Protein AF-A0AAV8VYS4-F1 (afdb_monomer)

Foldseek 3Di:
DVVLVVLLVLLVVLVVQCVPDPDDQLPDDDDPDPSNVVSVCSLLVSLLVLLVVCLQPVVVSVVVCVVPVVSVVSSLVSLVSCVSNVVVDDPVSVVSSVLSCQSSVVDDHDPPDDSPNVVVVVVVVVVVVVVVVVVVVVVVVPDDDDDDDDDDD

Organism: NCBI:txid1586481

Sequence (153 aa):
MIMAEKVFTIIQESRAAIEASHYIPGVSEFPLDNETKDALSNILENTALFSEMILRFPDIAVAVLKTNNNWDVLLQWGIAFCNQVRYLLDKSTIKLLHLVSQELNHIERDPNYVNPYRKVMEENRLRENEAQLKMKKKKQVKRGPRLTDHFEL

Radius of gyration: 24.95 Å; Cα contacts (8 Å, |Δi|>4): 100; chains: 1; bounding box: 60×61×76 Å

Mean predicted aligned error: 8.75 Å

InterPro dom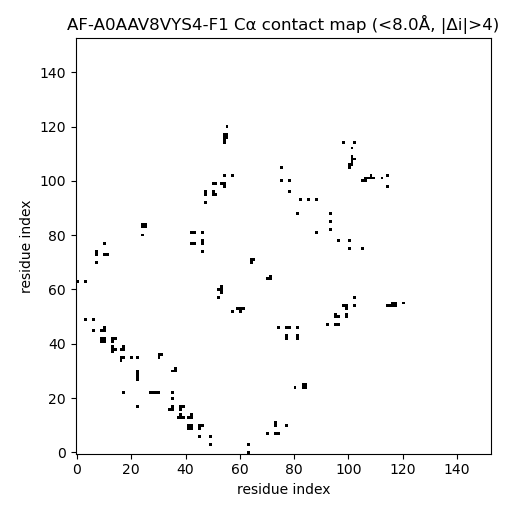ains:
  IPR026321 Coiled-coil domain-containing protein 134 [PF15002] (2-148)
  IPR026321 Coiled-coil domain-containing protein 134 [PTHR14735] (2-148)

Solvent-accessible surface area (backbone atoms only — not comparable to full-atom values): 8911 Å² total; per-residue (Å²): 110,74,66,64,54,52,46,52,50,47,35,53,55,22,47,52,51,40,73,74,45,92,64,42,80,71,73,50,74,84,72,85,54,65,67,56,44,51,24,47,49,44,36,51,51,46,44,50,52,52,38,50,46,32,53,67,38,46,74,61,42,53,54,55,33,70,73,38,68,65,52,46,55,51,47,54,50,41,52,52,51,46,60,48,42,43,90,81,50,54,75,64,57,55,51,46,54,52,53,34,32,38,76,72,58,79,43,90,58,61,93,83,70,66,70,72,43,54,57,56,51,51,56,48,52,52,52,50,52,52,52,52,51,53,52,52,52,61,61,67,72,71,69,75,91,77,87,75,87,79,83,79,134

pLDDT: mean 88.46, std 11.63, range [40.5, 98.19]

Structure (mmCIF, N/CA/C/O backbone):
data_AF-A0AAV8VYS4-F1
#
_entry.id   AF-A0AAV8VYS4-F1
#
loop_
_atom_site.group_PDB
_atom_site.id
_atom_site.type_symbol
_atom_site.label_atom_id
_atom_site.label_alt_id
_atom_site.label_comp_id
_atom_site.label_asym_id
_atom_site.label_entity_id
_atom_site.label_seq_id
_atom_site.pdbx_PDB_ins_code
_atom_site.Cartn_x
_atom_site.Cartn_y
_atom_site.Cartn_z
_atom_site.occupancy
_atom_site.B_iso_or_equiv
_atom_site.auth_seq_id
_atom_site.auth_comp_id
_atom_site.auth_asym_id
_atom_site.auth_atom_id
_atom_site.pdbx_PDB_model_num
ATOM 1 N N . MET A 1 1 ? -12.105 14.558 -2.259 1.00 62.72 1 MET A N 1
ATOM 2 C CA . MET A 1 1 ? -11.008 14.248 -1.314 1.00 62.72 1 MET A CA 1
ATOM 3 C C . MET A 1 1 ? -9.697 14.453 -2.050 1.00 62.72 1 MET A C 1
ATOM 5 O O . MET A 1 1 ? -9.224 13.530 -2.695 1.00 62.72 1 MET A O 1
ATOM 9 N N . ILE A 1 2 ? -9.148 15.670 -1.998 1.00 75.75 2 ILE A N 1
ATOM 10 C CA . ILE A 1 2 ? -7.986 16.072 -2.817 1.00 75.75 2 ILE A CA 1
ATOM 11 C C . ILE A 1 2 ? -6.780 15.142 -2.580 1.00 75.75 2 ILE A C 1
ATOM 13 O O . ILE A 1 2 ? -6.037 14.834 -3.503 1.00 75.75 2 ILE A O 1
ATOM 17 N N . MET A 1 3 ? -6.629 14.627 -1.354 1.00 84.81 3 MET A N 1
ATOM 18 C CA . MET A 1 3 ? -5.549 13.700 -1.001 1.00 84.81 3 MET A CA 1
ATOM 19 C C . MET A 1 3 ? -5.653 12.338 -1.697 1.00 84.81 3 MET A C 1
ATOM 21 O O . MET A 1 3 ? -4.666 11.886 -2.260 1.00 84.81 3 MET A O 1
ATOM 25 N N . ALA A 1 4 ? -6.823 11.687 -1.677 1.00 88.25 4 ALA A N 1
ATOM 26 C CA . ALA A 1 4 ? -6.989 10.365 -2.291 1.00 88.25 4 ALA A CA 1
ATOM 27 C C . ALA A 1 4 ? -6.806 10.430 -3.811 1.00 88.25 4 ALA A C 1
ATOM 29 O O . ALA A 1 4 ? -6.106 9.607 -4.388 1.00 88.25 4 ALA A O 1
ATOM 30 N N . GLU A 1 5 ? -7.372 11.459 -4.439 1.00 92.50 5 GLU A N 1
ATOM 31 C CA . GLU A 1 5 ? -7.202 11.712 -5.868 1.00 92.50 5 GLU A CA 1
ATOM 32 C C . GLU A 1 5 ? -5.723 11.857 -6.236 1.00 92.50 5 GLU A C 1
ATOM 34 O O . GLU A 1 5 ? -5.243 11.147 -7.112 1.00 92.50 5 GLU A O 1
ATOM 39 N N . LYS A 1 6 ? -4.971 12.679 -5.492 1.00 94.12 6 LYS A N 1
ATOM 40 C CA . LYS A 1 6 ? -3.533 12.854 -5.718 1.00 94.12 6 LYS A CA 1
ATOM 41 C C . LYS A 1 6 ? -2.743 11.551 -5.542 1.00 94.12 6 LYS A C 1
ATOM 43 O O . LYS A 1 6 ? -1.869 11.270 -6.353 1.00 94.12 6 LYS A O 1
ATOM 48 N N . VAL A 1 7 ? -3.056 10.760 -4.512 1.00 95.19 7 VAL A N 1
ATOM 49 C CA . VAL A 1 7 ? -2.429 9.449 -4.260 1.00 95.19 7 VAL A CA 1
ATOM 50 C C . VAL A 1 7 ? -2.614 8.520 -5.460 1.00 95.19 7 VAL A C 1
ATOM 52 O O . VAL A 1 7 ? -1.640 7.967 -5.966 1.00 95.19 7 VAL A O 1
ATOM 55 N N . PHE A 1 8 ? -3.844 8.383 -5.959 1.00 95.44 8 PHE A N 1
ATOM 56 C CA . PHE A 1 8 ? -4.120 7.501 -7.091 1.00 95.44 8 PHE A CA 1
ATOM 57 C C . PHE A 1 8 ? -3.545 8.021 -8.408 1.00 95.44 8 PHE A C 1
ATOM 59 O O . PHE A 1 8 ? -3.054 7.216 -9.196 1.00 95.44 8 PHE A O 1
ATOM 66 N N . THR A 1 9 ? -3.518 9.338 -8.626 1.00 96.25 9 THR A N 1
ATOM 67 C CA . THR A 1 9 ? -2.820 9.933 -9.774 1.00 96.25 9 THR A CA 1
ATOM 68 C C . THR A 1 9 ? -1.331 9.586 -9.756 1.00 96.25 9 THR A C 1
ATOM 70 O O . THR A 1 9 ? -0.816 9.093 -10.754 1.00 96.25 9 THR A O 1
ATOM 73 N N . ILE A 1 10 ? -0.655 9.740 -8.610 1.00 97.69 10 ILE A N 1
ATOM 74 C CA . ILE A 1 10 ? 0.776 9.419 -8.481 1.00 97.69 10 ILE A CA 1
ATOM 75 C C . ILE A 1 10 ? 1.037 7.929 -8.730 1.00 97.69 10 ILE A C 1
ATOM 77 O O . ILE A 1 10 ? 1.989 7.589 -9.433 1.00 97.69 10 ILE A O 1
ATOM 81 N N . ILE A 1 11 ? 0.198 7.034 -8.193 1.00 97.75 11 ILE A N 1
ATOM 82 C CA . ILE A 1 11 ? 0.326 5.589 -8.442 1.00 97.75 11 ILE A CA 1
ATOM 83 C C . ILE A 1 11 ? 0.161 5.289 -9.937 1.00 97.75 11 ILE A C 1
ATOM 85 O O . ILE A 1 11 ? 0.929 4.503 -10.487 1.00 97.75 11 ILE A O 1
ATOM 89 N N . GLN A 1 12 ? -0.810 5.915 -10.605 1.00 97.62 12 GLN A N 1
ATOM 90 C CA . GLN A 1 12 ? -1.071 5.696 -12.027 1.00 97.62 12 GLN A CA 1
ATOM 91 C C . GLN A 1 12 ? 0.081 6.191 -12.914 1.00 97.62 12 GLN A C 1
ATOM 93 O O . GLN A 1 12 ? 0.509 5.470 -13.814 1.00 97.62 12 GLN A O 1
ATOM 98 N N . GLU A 1 13 ? 0.600 7.392 -12.656 1.00 97.94 13 GLU A N 1
ATOM 99 C CA . GLU A 1 13 ? 1.739 7.960 -13.389 1.00 97.94 13 GLU A CA 1
ATOM 100 C C . GLU A 1 13 ? 3.009 7.131 -13.170 1.00 97.94 13 GLU A C 1
ATOM 102 O O . GLU A 1 13 ? 3.698 6.768 -14.122 1.00 97.94 13 GLU A O 1
ATOM 107 N N . SER A 1 14 ? 3.276 6.746 -11.920 1.00 98.00 14 SER A N 1
ATOM 108 C CA . SER A 1 14 ? 4.447 5.935 -11.571 1.00 98.00 14 SER A CA 1
ATOM 109 C C . SER A 1 14 ? 4.363 4.532 -12.167 1.00 98.00 14 SER A C 1
ATOM 111 O O . SER A 1 14 ? 5.363 3.993 -12.634 1.00 98.00 14 SER A O 1
ATOM 113 N N . ARG A 1 15 ? 3.162 3.945 -12.219 1.00 97.12 15 ARG A N 1
ATOM 114 C CA . ARG A 1 15 ? 2.926 2.682 -12.920 1.00 97.12 15 ARG A CA 1
ATOM 115 C C . ARG A 1 15 ? 3.300 2.790 -14.396 1.00 97.12 15 ARG A C 1
ATOM 117 O O . ARG A 1 15 ? 3.997 1.911 -14.891 1.00 97.12 15 ARG A O 1
ATOM 124 N N . ALA A 1 16 ? 2.862 3.847 -15.078 1.00 97.19 16 ALA A N 1
ATOM 125 C CA . ALA A 1 16 ? 3.187 4.050 -16.487 1.00 97.19 16 ALA A CA 1
ATOM 126 C C . ALA A 1 16 ? 4.705 4.194 -16.707 1.00 97.19 16 ALA A C 1
ATOM 128 O O . ALA A 1 16 ? 5.232 3.630 -17.662 1.00 97.19 16 ALA A O 1
ATOM 129 N N . ALA A 1 17 ? 5.413 4.877 -15.800 1.00 96.75 17 ALA A N 1
ATOM 130 C CA . ALA A 1 17 ? 6.873 4.985 -15.842 1.00 96.75 17 ALA A CA 1
ATOM 131 C C . ALA A 1 17 ? 7.566 3.618 -15.674 1.00 96.75 17 ALA A C 1
ATOM 133 O O . ALA A 1 17 ? 8.453 3.281 -16.456 1.00 96.75 17 ALA A O 1
ATOM 134 N N . ILE A 1 18 ? 7.120 2.788 -14.720 1.00 95.88 18 ILE A N 1
ATOM 135 C CA . ILE A 1 18 ? 7.637 1.418 -14.562 1.00 95.88 18 ILE A CA 1
ATOM 136 C C . ILE A 1 18 ? 7.350 0.567 -15.806 1.00 95.88 18 ILE A C 1
ATOM 138 O O . ILE A 1 18 ? 8.249 -0.121 -16.280 1.00 95.88 18 ILE A O 1
ATOM 142 N N . GLU A 1 19 ? 6.136 0.619 -16.359 1.00 94.81 19 GLU A N 1
ATOM 143 C CA . GLU A 1 19 ? 5.754 -0.155 -17.553 1.00 94.81 19 GLU A CA 1
ATOM 144 C C . GLU A 1 19 ? 6.516 0.283 -18.818 1.00 94.81 19 GLU A C 1
ATOM 146 O O . GLU A 1 19 ? 6.744 -0.534 -19.708 1.00 94.81 19 GLU A O 1
ATOM 151 N N . ALA A 1 20 ? 6.931 1.551 -18.895 1.00 94.56 20 ALA A N 1
ATOM 152 C CA . ALA A 1 20 ? 7.782 2.069 -19.966 1.00 94.56 20 ALA A CA 1
ATOM 153 C C . ALA A 1 20 ? 9.277 1.746 -19.769 1.00 94.56 20 ALA A C 1
ATOM 155 O O . ALA A 1 20 ? 10.064 1.875 -20.709 1.00 94.56 20 ALA A O 1
ATOM 156 N N . SER A 1 21 ? 9.676 1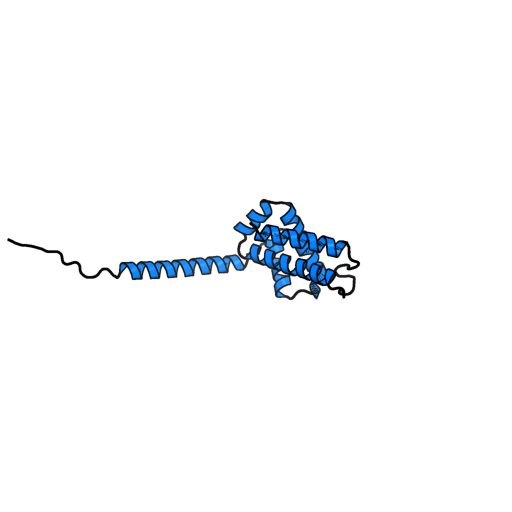.334 -18.563 1.00 93.25 21 SER A N 1
ATOM 157 C CA . SER A 1 21 ? 11.055 0.976 -18.227 1.00 93.25 21 SER A CA 1
ATOM 158 C C . SER A 1 21 ? 11.402 -0.472 -18.621 1.00 93.25 21 SER A C 1
ATOM 160 O O . SER A 1 21 ? 10.546 -1.279 -18.981 1.00 93.25 21 SER A O 1
ATOM 162 N N . HIS A 1 22 ? 12.682 -0.840 -18.502 1.00 90.81 22 HIS A N 1
ATOM 163 C CA . HIS A 1 22 ? 13.137 -2.235 -18.610 1.00 90.81 22 HIS A CA 1
ATOM 164 C C . HIS A 1 22 ? 13.062 -3.012 -17.283 1.00 90.81 22 HIS A C 1
ATOM 166 O O . HIS A 1 22 ? 13.508 -4.160 -17.218 1.00 90.81 22 HIS A O 1
ATOM 172 N N . TYR A 1 23 ? 12.540 -2.400 -16.216 1.00 93.88 23 TYR A N 1
ATOM 173 C CA . TYR A 1 23 ? 12.441 -3.034 -14.908 1.00 93.88 23 TYR A CA 1
ATOM 174 C C . TYR A 1 23 ? 11.270 -4.021 -14.865 1.00 93.88 23 TYR A C 1
ATOM 176 O O . TYR A 1 23 ? 10.120 -3.666 -15.118 1.00 93.88 23 TYR A O 1
ATOM 184 N N . ILE A 1 24 ? 11.565 -5.270 -14.504 1.00 91.75 24 ILE A N 1
ATOM 185 C CA . ILE A 1 24 ? 10.586 -6.344 -14.339 1.00 91.75 24 ILE A CA 1
ATOM 186 C C . ILE A 1 24 ? 10.527 -6.718 -12.850 1.00 91.75 24 ILE A C 1
ATOM 188 O O . ILE A 1 24 ? 11.450 -7.369 -12.344 1.00 91.75 24 ILE A O 1
ATOM 192 N N . PRO A 1 25 ? 9.441 -6.359 -12.142 1.00 90.25 25 PRO A N 1
ATOM 193 C CA . PRO A 1 25 ? 9.260 -6.656 -10.724 1.00 90.25 25 PRO A CA 1
ATOM 194 C C . PRO A 1 25 ? 9.518 -8.128 -10.379 1.00 90.25 25 PRO A C 1
ATOM 196 O O . PRO A 1 25 ? 8.903 -9.031 -10.944 1.00 90.25 25 PRO A O 1
ATOM 199 N N . GLY A 1 26 ? 10.431 -8.372 -9.436 1.00 85.94 26 GLY A N 1
ATOM 200 C CA . GLY A 1 26 ? 10.758 -9.718 -8.949 1.00 85.94 26 GLY A CA 1
ATOM 201 C C . GLY A 1 26 ? 11.631 -10.572 -9.879 1.00 85.94 26 GLY A C 1
ATOM 202 O O . GLY A 1 26 ? 11.959 -11.696 -9.505 1.00 85.94 26 GLY A O 1
ATOM 203 N N . VAL A 1 27 ? 12.022 -10.063 -11.054 1.00 89.19 27 VAL A N 1
ATOM 204 C CA . VAL A 1 27 ? 12.871 -10.786 -12.021 1.00 89.19 27 VAL A CA 1
ATOM 205 C C . VAL A 1 27 ? 14.154 -10.023 -12.329 1.00 89.19 27 VAL A C 1
ATOM 207 O O . VAL A 1 27 ? 15.233 -10.610 -12.282 1.00 89.19 27 VAL A O 1
ATOM 210 N N . SER A 1 28 ? 14.055 -8.735 -12.665 1.00 89.25 28 SER A N 1
ATOM 211 C CA . SER A 1 28 ? 15.229 -7.925 -12.990 1.00 89.25 28 SER A CA 1
ATOM 212 C C . SER A 1 28 ? 15.977 -7.489 -11.731 1.00 89.25 28 SER A C 1
ATOM 214 O O . SER A 1 28 ? 15.413 -7.427 -10.635 1.00 89.25 28 SER A O 1
ATOM 216 N N . GLU A 1 29 ? 17.241 -7.107 -11.902 1.00 91.19 29 GLU A N 1
ATOM 217 C CA . GLU A 1 29 ? 17.992 -6.427 -10.848 1.00 91.19 29 GLU A CA 1
ATOM 218 C C . GLU A 1 29 ? 17.327 -5.100 -10.449 1.00 91.19 29 GLU A C 1
ATOM 220 O O . GLU A 1 29 ? 16.495 -4.541 -11.173 1.00 91.19 29 GLU A O 1
ATOM 225 N N . PHE A 1 30 ? 17.676 -4.607 -9.260 1.00 92.50 30 PHE A N 1
ATOM 226 C CA . PHE A 1 30 ? 17.173 -3.329 -8.767 1.00 92.50 30 PHE A CA 1
ATOM 227 C C . PHE A 1 30 ? 17.623 -2.187 -9.699 1.00 92.50 30 PHE A C 1
ATOM 229 O O . PHE A 1 30 ? 18.802 -2.145 -10.062 1.00 92.50 30 PHE A O 1
ATOM 236 N N . PRO A 1 31 ? 16.723 -1.263 -10.087 1.00 93.50 31 PRO A N 1
ATOM 237 C CA . PRO A 1 31 ? 17.051 -0.211 -11.042 1.00 93.50 31 PRO A CA 1
ATOM 238 C C . PRO A 1 31 ? 18.144 0.705 -10.491 1.00 93.50 31 PRO A C 1
ATOM 240 O O . PRO A 1 31 ? 18.250 0.918 -9.281 1.00 93.50 31 PRO A O 1
ATOM 243 N N . LEU A 1 32 ? 18.965 1.265 -11.381 1.00 91.94 32 LEU A N 1
ATOM 244 C CA . LEU A 1 32 ? 20.041 2.194 -11.018 1.00 91.94 32 LEU A CA 1
ATOM 245 C C . LEU A 1 32 ? 19.706 3.645 -11.370 1.00 91.94 32 LEU A C 1
ATOM 247 O O . LEU A 1 32 ? 20.209 4.550 -10.699 1.00 91.94 32 LEU A O 1
ATOM 251 N N . ASP A 1 33 ? 18.841 3.860 -12.355 1.00 94.94 33 ASP A N 1
ATOM 252 C CA . ASP A 1 33 ? 18.340 5.168 -12.748 1.00 94.94 33 ASP A CA 1
ATOM 253 C C . ASP A 1 33 ? 17.358 5.725 -11.709 1.00 94.94 33 ASP A C 1
ATOM 255 O O . ASP A 1 33 ? 16.637 4.991 -11.032 1.00 94.94 33 ASP A O 1
ATOM 259 N N . ASN A 1 34 ? 17.364 7.048 -11.554 1.00 95.50 34 ASN A N 1
ATOM 260 C CA . ASN A 1 34 ? 16.545 7.707 -10.539 1.00 95.50 34 ASN A CA 1
ATOM 261 C C . ASN A 1 34 ? 15.061 7.695 -10.904 1.00 95.50 34 ASN A C 1
ATOM 263 O O . ASN A 1 34 ? 14.236 7.573 -10.014 1.00 95.50 34 ASN A O 1
ATOM 267 N N . GLU A 1 35 ? 14.719 7.754 -12.191 1.00 95.81 35 GLU A N 1
ATOM 268 C CA . GLU A 1 35 ? 13.325 7.792 -12.640 1.00 95.81 35 GLU A CA 1
ATOM 269 C C . GLU A 1 35 ? 12.567 6.519 -12.239 1.00 95.81 35 GLU A C 1
ATOM 271 O O . GLU A 1 35 ? 11.526 6.594 -11.585 1.00 95.81 35 GLU A O 1
ATOM 276 N N . THR A 1 36 ? 13.130 5.343 -12.531 1.00 95.88 36 THR A N 1
ATOM 277 C CA . THR A 1 36 ? 12.522 4.063 -12.146 1.00 95.88 36 THR A CA 1
ATOM 278 C C . THR A 1 36 ? 12.513 3.880 -10.626 1.00 95.88 36 THR A C 1
ATOM 280 O O . THR A 1 36 ? 11.540 3.364 -10.076 1.00 95.88 36 THR A O 1
ATOM 283 N N . LYS A 1 37 ? 13.559 4.328 -9.914 1.00 96.25 37 LYS A N 1
ATOM 284 C CA . LYS A 1 37 ? 13.590 4.295 -8.438 1.00 96.25 37 LYS A CA 1
ATOM 285 C C . LYS A 1 37 ? 12.509 5.176 -7.819 1.00 96.25 37 LYS A C 1
ATOM 287 O O . LYS A 1 37 ? 11.832 4.727 -6.899 1.00 96.25 37 LYS A O 1
ATOM 292 N N . ASP A 1 38 ? 12.335 6.393 -8.319 1.00 97.62 38 ASP A N 1
ATOM 293 C CA . ASP A 1 38 ? 11.338 7.338 -7.820 1.00 97.62 38 ASP A CA 1
ATOM 294 C C . ASP A 1 38 ? 9.926 6.816 -8.096 1.00 97.62 38 ASP A C 1
ATOM 296 O O . ASP A 1 38 ? 9.078 6.827 -7.204 1.00 97.62 38 ASP A O 1
ATOM 300 N N . ALA A 1 39 ? 9.685 6.269 -9.292 1.00 97.75 39 ALA A N 1
ATOM 301 C CA . ALA A 1 39 ? 8.427 5.609 -9.627 1.00 97.75 39 ALA A CA 1
ATOM 302 C C . ALA A 1 39 ? 8.148 4.407 -8.707 1.00 97.75 39 ALA A C 1
ATOM 304 O O . ALA A 1 39 ? 7.031 4.244 -8.209 1.00 97.75 39 ALA A O 1
ATOM 305 N N . LEU A 1 40 ? 9.167 3.592 -8.421 1.00 97.06 40 LEU A N 1
ATOM 306 C CA . LEU A 1 40 ? 9.053 2.463 -7.506 1.00 97.06 40 LEU A CA 1
ATOM 307 C C . LEU A 1 40 ? 8.694 2.932 -6.090 1.00 97.06 40 LEU A C 1
ATOM 309 O O . LEU A 1 40 ? 7.702 2.465 -5.532 1.00 97.06 40 LEU A O 1
ATOM 313 N N . SER A 1 41 ? 9.440 3.889 -5.534 1.00 97.12 41 SER A N 1
ATOM 314 C CA . SER A 1 41 ? 9.159 4.469 -4.214 1.00 97.12 41 SER A CA 1
ATOM 315 C C . SER A 1 41 ? 7.754 5.060 -4.151 1.00 97.12 41 SER A C 1
ATOM 317 O O . SER A 1 41 ? 7.007 4.766 -3.219 1.00 97.12 41 SER A O 1
ATOM 319 N N . ASN A 1 42 ? 7.341 5.802 -5.180 1.00 98.12 42 ASN A N 1
ATOM 320 C CA . ASN A 1 42 ? 5.999 6.362 -5.263 1.00 98.12 42 ASN A CA 1
ATOM 321 C C . ASN A 1 42 ? 4.919 5.278 -5.212 1.00 98.12 42 ASN A C 1
ATOM 323 O O . ASN A 1 42 ? 3.954 5.438 -4.469 1.00 98.12 42 ASN A O 1
ATOM 327 N N . ILE A 1 43 ? 5.062 4.170 -5.946 1.00 98.19 43 ILE A N 1
ATOM 328 C CA . ILE A 1 43 ? 4.085 3.071 -5.892 1.00 98.19 43 ILE A CA 1
ATOM 329 C C . ILE A 1 43 ? 4.053 2.454 -4.491 1.00 98.19 43 ILE A C 1
ATOM 331 O O . ILE A 1 43 ? 2.969 2.305 -3.921 1.00 98.19 43 ILE A O 1
ATOM 335 N N . LEU A 1 44 ? 5.215 2.107 -3.930 1.00 98.00 44 LEU A N 1
ATOM 336 C CA . LEU A 1 44 ? 5.304 1.396 -2.652 1.00 98.00 44 LEU A CA 1
ATOM 337 C C . LEU A 1 44 ? 4.770 2.244 -1.493 1.00 98.00 44 LEU A C 1
A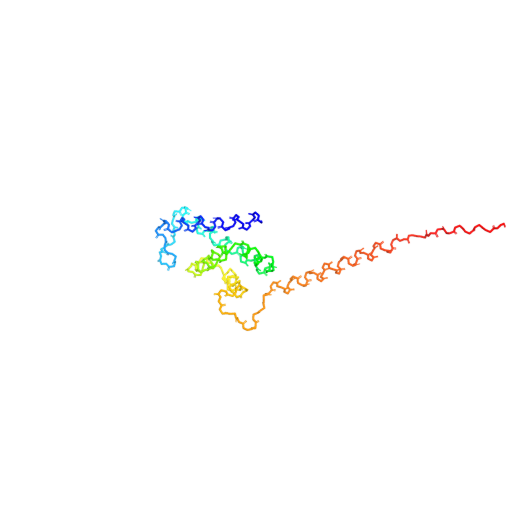TOM 339 O O . LEU A 1 44 ? 3.913 1.786 -0.735 1.00 98.00 44 LEU A O 1
ATOM 343 N N . GLU A 1 45 ? 5.222 3.492 -1.382 1.00 97.88 45 GLU A N 1
ATOM 344 C CA . GLU A 1 45 ? 4.852 4.386 -0.286 1.00 97.88 45 GLU A CA 1
ATOM 345 C C . GLU A 1 45 ? 3.384 4.807 -0.361 1.00 97.88 45 GLU A C 1
ATOM 347 O O . GLU A 1 45 ? 2.679 4.739 0.645 1.00 97.88 45 GLU A O 1
ATOM 352 N N . ASN A 1 46 ? 2.881 5.182 -1.544 1.00 98.06 46 ASN A N 1
ATOM 353 C CA . ASN A 1 46 ? 1.482 5.594 -1.683 1.00 98.06 46 ASN A CA 1
ATOM 354 C C . ASN A 1 46 ? 0.519 4.415 -1.479 1.00 98.06 46 ASN A C 1
ATOM 356 O O . ASN A 1 46 ? -0.526 4.585 -0.844 1.00 98.06 46 ASN A O 1
ATOM 360 N N . THR A 1 47 ? 0.880 3.212 -1.943 1.00 98.12 47 THR A N 1
ATOM 361 C CA . THR A 1 47 ? 0.089 1.997 -1.685 1.00 98.12 47 THR A CA 1
ATOM 362 C C . THR A 1 47 ? 0.066 1.674 -0.193 1.00 98.12 47 THR A C 1
ATOM 364 O O . THR A 1 47 ? -1.007 1.413 0.359 1.00 98.12 47 THR A O 1
ATOM 367 N N . ALA A 1 48 ? 1.215 1.724 0.489 1.00 97.88 48 ALA A N 1
ATOM 368 C CA . ALA A 1 48 ? 1.297 1.479 1.927 1.00 97.88 48 ALA A CA 1
ATOM 369 C C . ALA A 1 48 ? 0.506 2.527 2.729 1.00 97.88 48 ALA A C 1
ATOM 371 O O . ALA A 1 48 ? -0.318 2.163 3.569 1.00 97.88 48 ALA A O 1
ATOM 372 N N . LEU A 1 49 ? 0.674 3.814 2.415 1.00 96.12 49 LEU A N 1
ATOM 373 C CA . LEU A 1 49 ? -0.038 4.919 3.058 1.00 96.12 49 LEU A CA 1
ATOM 374 C C . LEU A 1 49 ? -1.556 4.751 2.946 1.00 96.12 49 LEU A C 1
ATOM 376 O O . LEU A 1 49 ? -2.271 4.823 3.948 1.00 96.12 49 LEU A O 1
ATOM 380 N N . PHE A 1 50 ? -2.064 4.506 1.736 1.00 96.06 50 PHE A N 1
ATOM 381 C CA . PHE A 1 50 ? -3.503 4.360 1.540 1.00 96.06 50 PHE A CA 1
ATOM 382 C C . PHE A 1 50 ? -4.038 3.078 2.193 1.00 96.06 50 PHE A C 1
ATOM 384 O O . PHE A 1 50 ? -5.127 3.081 2.768 1.00 96.06 50 PH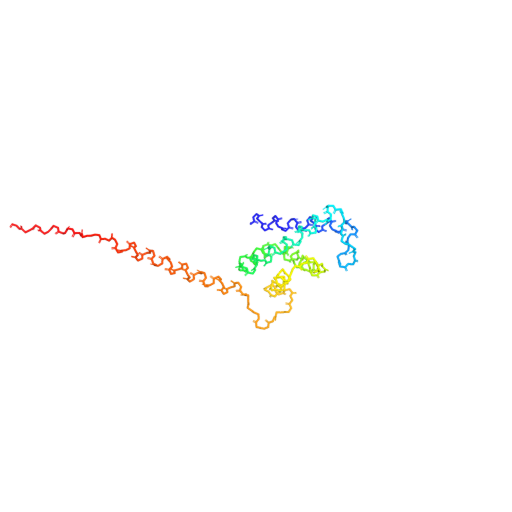E A O 1
ATOM 391 N N . SER A 1 51 ? -3.243 2.004 2.200 1.00 96.56 51 SER A N 1
ATOM 392 C CA . SER A 1 51 ? -3.571 0.767 2.918 1.00 96.56 51 SER A CA 1
ATOM 393 C C . SER A 1 51 ? -3.703 0.991 4.425 1.00 96.56 51 SER A C 1
ATOM 395 O O . SER A 1 51 ? -4.627 0.478 5.061 1.00 96.56 51 SER A O 1
ATOM 397 N N . GLU A 1 52 ? -2.822 1.804 5.006 1.00 95.50 52 GLU A N 1
ATOM 398 C CA . GLU A 1 52 ? -2.916 2.202 6.407 1.00 95.50 52 GLU A CA 1
ATOM 399 C C . GLU A 1 52 ? -4.171 3.043 6.678 1.00 95.50 52 GLU A C 1
ATOM 401 O O . GLU A 1 52 ? -4.870 2.810 7.670 1.00 95.50 52 GLU A O 1
ATOM 406 N N . MET A 1 53 ? -4.509 3.975 5.780 1.00 94.06 53 MET A N 1
ATOM 407 C CA . MET A 1 53 ? -5.745 4.756 5.877 1.00 94.06 53 MET A CA 1
ATOM 408 C C . MET A 1 53 ? -6.993 3.871 5.850 1.00 94.06 53 MET A C 1
ATOM 410 O O . MET A 1 53 ? -7.913 4.120 6.627 1.00 94.06 53 MET A O 1
ATOM 414 N N . ILE A 1 54 ? -7.022 2.830 5.013 1.00 94.94 54 ILE A N 1
ATOM 415 C CA . ILE A 1 54 ? -8.141 1.881 4.954 1.00 94.94 54 ILE A CA 1
ATOM 416 C C . ILE A 1 54 ? -8.309 1.150 6.277 1.00 94.94 54 ILE A C 1
ATOM 418 O O . ILE A 1 54 ? -9.417 1.075 6.800 1.00 94.94 54 ILE A O 1
ATOM 422 N N . LEU A 1 55 ? -7.225 0.639 6.861 1.00 94.94 55 LEU A N 1
ATOM 423 C CA . LEU A 1 55 ? -7.346 -0.077 8.125 1.00 94.94 55 LEU A CA 1
ATOM 424 C C . LEU A 1 55 ? -7.749 0.848 9.277 1.00 94.94 55 LEU A C 1
ATOM 426 O O . LEU A 1 55 ? -8.539 0.440 10.129 1.00 94.94 55 LEU A O 1
ATOM 430 N N . ARG A 1 56 ? -7.250 2.088 9.301 1.00 93.31 56 ARG A N 1
ATOM 431 C CA . ARG A 1 56 ? -7.583 3.065 10.349 1.00 93.31 56 ARG A CA 1
ATOM 432 C C . ARG A 1 56 ? -8.985 3.647 10.197 1.00 93.31 56 ARG A C 1
ATOM 434 O O . ARG A 1 56 ? -9.645 3.852 11.207 1.00 93.31 56 ARG A O 1
ATOM 441 N N . PHE A 1 57 ? -9.446 3.890 8.973 1.00 91.69 57 PHE A N 1
ATOM 442 C CA . PHE A 1 57 ? -10.720 4.552 8.680 1.00 91.69 57 PHE A CA 1
ATOM 443 C C . PHE A 1 57 ? -11.528 3.780 7.625 1.00 91.69 57 PHE A C 1
ATOM 445 O O . PHE A 1 57 ? -11.826 4.331 6.561 1.00 91.69 57 PHE A O 1
ATOM 452 N N . PRO A 1 58 ? -11.912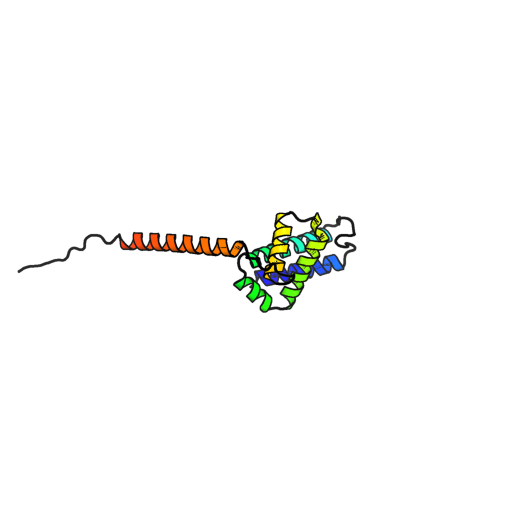 2.520 7.899 1.00 90.75 58 PRO A N 1
ATOM 453 C CA . PRO A 1 58 ? -12.466 1.624 6.885 1.00 90.75 58 PRO A CA 1
ATOM 454 C C . PRO A 1 58 ? -13.744 2.170 6.248 1.00 90.75 58 PRO A C 1
ATOM 456 O O . PRO A 1 58 ? -13.871 2.155 5.029 1.00 90.75 58 PRO A O 1
ATOM 459 N N . ASP A 1 59 ? -14.653 2.741 7.040 1.00 88.44 59 ASP A N 1
ATOM 460 C CA . ASP A 1 59 ? -15.932 3.246 6.527 1.00 88.44 59 ASP A CA 1
ATOM 461 C C . ASP A 1 59 ? -15.740 4.421 5.554 1.00 88.44 59 ASP A C 1
ATOM 463 O O . ASP A 1 59 ? -16.375 4.479 4.499 1.00 88.44 59 ASP A O 1
ATOM 467 N N . ILE A 1 60 ? -14.824 5.341 5.884 1.00 89.44 60 ILE A N 1
ATOM 468 C CA . ILE A 1 60 ? -14.513 6.503 5.044 1.00 89.44 60 ILE A CA 1
ATOM 469 C C . ILE A 1 60 ? -13.767 6.039 3.796 1.00 89.44 60 ILE A C 1
ATOM 471 O O . ILE A 1 60 ? -14.182 6.366 2.687 1.00 89.44 60 ILE A O 1
ATOM 475 N N . ALA A 1 61 ? -12.695 5.263 3.968 1.00 88.31 61 ALA A N 1
ATOM 476 C CA . ALA A 1 61 ? -11.830 4.816 2.882 1.00 88.31 61 ALA A CA 1
ATOM 477 C C . ALA A 1 61 ? -12.588 3.973 1.846 1.00 88.31 61 ALA A C 1
ATOM 479 O O . ALA A 1 61 ? -12.456 4.205 0.645 1.00 88.31 61 ALA A O 1
ATOM 480 N N . VAL A 1 62 ? -13.456 3.059 2.291 1.00 87.81 62 VAL A N 1
ATOM 481 C CA . VAL A 1 62 ? -14.300 2.256 1.394 1.00 87.81 62 VAL A CA 1
ATOM 482 C C . VAL A 1 62 ? -15.312 3.130 0.649 1.00 87.81 62 VAL A C 1
ATOM 484 O O . VAL A 1 62 ? -15.557 2.899 -0.534 1.00 87.81 62 VAL A O 1
ATOM 487 N N . ALA A 1 63 ? -15.883 4.158 1.286 1.00 90.25 63 ALA A N 1
ATOM 488 C CA . ALA A 1 63 ? -16.753 5.108 0.591 1.00 90.25 63 ALA A CA 1
ATOM 489 C C . ALA A 1 63 ? -15.996 5.895 -0.498 1.00 90.25 63 ALA A C 1
ATOM 491 O O . ALA A 1 63 ? -16.541 6.133 -1.578 1.00 90.25 63 ALA A O 1
ATOM 492 N N . VAL A 1 64 ? -14.724 6.240 -0.254 1.00 89.81 64 VAL A N 1
ATOM 493 C CA . VAL A 1 64 ? -13.849 6.877 -1.257 1.00 89.81 64 VAL A CA 1
ATOM 494 C C . VAL A 1 64 ? -13.636 5.970 -2.458 1.00 89.81 64 VAL A C 1
ATOM 496 O O . VAL A 1 64 ? -13.847 6.404 -3.587 1.00 89.81 64 VAL A O 1
ATOM 499 N N . LEU A 1 65 ? -13.259 4.712 -2.221 1.00 89.44 65 LEU A N 1
ATOM 500 C CA . LEU A 1 65 ? -13.018 3.738 -3.287 1.00 89.44 65 LEU A CA 1
ATOM 501 C C . LEU A 1 65 ? -14.274 3.517 -4.138 1.00 89.44 65 LEU A C 1
ATOM 503 O O . LEU A 1 65 ? -14.202 3.506 -5.360 1.00 89.44 65 LEU A O 1
ATOM 507 N N . LYS A 1 66 ? -15.453 3.464 -3.509 1.00 88.25 66 LYS A N 1
ATOM 508 C CA . LYS A 1 66 ? -16.741 3.348 -4.215 1.00 88.25 66 LYS A CA 1
ATOM 509 C C . LYS A 1 66 ? -17.117 4.572 -5.050 1.00 88.25 66 LYS A C 1
ATOM 511 O O . LYS A 1 66 ? -18.008 4.477 -5.887 1.00 88.25 66 LYS A O 1
ATOM 516 N N . THR A 1 67 ? -16.479 5.720 -4.821 1.00 86.75 67 THR A N 1
ATOM 517 C CA . THR A 1 67 ? -16.730 6.930 -5.619 1.00 86.75 67 THR A CA 1
ATOM 518 C C . THR A 1 67 ? -16.090 6.808 -7.004 1.00 86.75 67 THR A C 1
ATOM 520 O O . THR A 1 67 ? -16.590 7.391 -7.963 1.00 86.75 67 THR A O 1
ATOM 523 N N . ASN A 1 68 ? -15.009 6.031 -7.127 1.00 84.62 68 ASN A N 1
ATOM 524 C CA . ASN A 1 68 ? -14.331 5.777 -8.389 1.00 84.62 68 ASN A CA 1
ATOM 525 C C . ASN A 1 68 ? -13.827 4.329 -8.439 1.00 84.62 68 ASN A C 1
ATOM 527 O O . ASN A 1 68 ? -12.772 4.015 -7.893 1.00 84.62 68 ASN A O 1
ATOM 531 N N . ASN A 1 69 ? -14.548 3.465 -9.158 1.00 81.25 69 ASN A N 1
ATOM 532 C CA . ASN A 1 69 ? -14.198 2.046 -9.294 1.00 81.25 69 ASN A CA 1
ATOM 533 C C . ASN A 1 69 ? -12.770 1.819 -9.826 1.00 81.25 69 ASN A C 1
ATOM 535 O O . ASN A 1 69 ? -12.170 0.792 -9.524 1.00 81.25 69 ASN A O 1
ATOM 539 N N . ASN A 1 70 ? -12.195 2.768 -10.578 1.00 91.38 70 ASN A N 1
ATOM 540 C CA . ASN A 1 70 ? -10.817 2.654 -11.057 1.00 91.38 70 ASN A CA 1
ATOM 541 C C . ASN A 1 70 ? -9.792 2.691 -9.910 1.00 91.38 70 ASN A C 1
ATOM 543 O O . ASN A 1 70 ? -8.731 2.085 -10.013 1.00 91.38 70 ASN A O 1
ATOM 547 N N . TRP A 1 71 ? -10.094 3.381 -8.807 1.00 94.00 71 TRP A N 1
ATOM 548 C CA . TRP A 1 71 ? -9.189 3.467 -7.659 1.00 94.00 71 TRP A CA 1
ATOM 549 C C . TRP A 1 71 ? -9.069 2.143 -6.913 1.00 94.00 71 TRP A C 1
ATOM 551 O O . TRP A 1 71 ? -7.973 1.797 -6.485 1.00 94.00 71 TRP A O 1
ATOM 561 N N . ASP A 1 72 ? -10.154 1.373 -6.803 1.00 92.75 72 ASP A N 1
ATOM 562 C CA . ASP A 1 72 ? -10.094 0.036 -6.202 1.00 92.75 72 ASP A CA 1
ATOM 563 C C . ASP A 1 72 ? -9.241 -0.915 -7.054 1.00 92.75 72 ASP A C 1
ATOM 565 O O . ASP A 1 72 ? -8.344 -1.577 -6.537 1.00 92.75 72 ASP A O 1
ATOM 569 N N . VAL A 1 73 ? -9.422 -0.885 -8.379 1.00 94.44 73 VAL A N 1
ATOM 570 C CA . VAL A 1 73 ? -8.602 -1.666 -9.321 1.00 94.44 73 VAL A CA 1
ATOM 571 C C . VAL A 1 73 ? -7.127 -1.261 -9.244 1.00 94.44 73 VAL A C 1
ATOM 573 O O . VAL A 1 73 ? -6.245 -2.121 -9.208 1.00 94.44 73 VAL A O 1
ATOM 576 N N . LEU A 1 74 ? -6.841 0.042 -9.196 1.00 96.12 74 LEU A N 1
ATOM 577 C CA . LEU A 1 74 ? -5.473 0.546 -9.114 1.00 96.12 74 LEU A CA 1
ATOM 578 C C . LEU A 1 74 ? -4.817 0.204 -7.770 1.00 96.12 74 LEU A C 1
ATOM 580 O O . LEU A 1 74 ? -3.639 -0.149 -7.743 1.00 96.12 74 LEU A O 1
ATOM 584 N N . LEU A 1 75 ? -5.574 0.248 -6.671 1.00 96.25 75 LEU A N 1
ATOM 585 C CA . LEU A 1 75 ? -5.100 -0.185 -5.360 1.00 96.25 75 LEU A CA 1
ATOM 586 C C . LEU A 1 75 ? -4.807 -1.686 -5.341 1.00 96.25 75 LEU A C 1
ATOM 588 O O . LEU A 1 75 ? -3.745 -2.089 -4.874 1.00 96.25 75 LEU A O 1
ATOM 592 N N . GLN A 1 76 ? -5.719 -2.510 -5.864 1.00 95.88 76 GLN A N 1
ATOM 593 C CA . GLN A 1 76 ? -5.529 -3.956 -5.956 1.00 95.88 76 GLN A CA 1
ATOM 594 C C . GLN A 1 76 ? -4.273 -4.290 -6.771 1.00 95.88 76 GLN A C 1
ATOM 596 O O . GLN A 1 76 ? -3.463 -5.123 -6.358 1.00 95.88 76 GLN A O 1
ATOM 601 N N . TRP A 1 77 ? -4.071 -3.594 -7.896 1.00 97.00 77 TRP A N 1
ATOM 602 C CA . TRP A 1 77 ? -2.844 -3.697 -8.682 1.00 97.00 77 TRP A CA 1
ATOM 603 C C . TRP A 1 77 ? -1.611 -3.281 -7.869 1.00 97.00 77 TRP A C 1
ATOM 605 O O . TRP A 1 77 ? -0.634 -4.024 -7.839 1.00 97.00 77 TRP A O 1
ATOM 615 N N . GLY A 1 78 ? -1.664 -2.149 -7.159 1.00 97.75 78 GLY A N 1
ATOM 616 C CA . GLY A 1 78 ? -0.560 -1.660 -6.327 1.00 97.75 78 GLY A CA 1
ATOM 617 C C . GLY A 1 78 ? -0.177 -2.646 -5.222 1.00 97.75 78 GLY A C 1
ATOM 618 O O . GLY A 1 78 ? 1.004 -2.916 -5.012 1.00 97.75 78 GLY A O 1
ATOM 619 N N . ILE A 1 79 ? -1.162 -3.263 -4.564 1.00 97.88 79 ILE A N 1
ATOM 620 C CA . ILE A 1 79 ? -0.944 -4.313 -3.559 1.00 97.88 79 ILE A CA 1
ATOM 621 C C . ILE A 1 79 ? -0.274 -5.539 -4.196 1.00 97.88 79 ILE A C 1
ATOM 623 O O . ILE A 1 79 ? 0.681 -6.086 -3.637 1.00 97.88 79 ILE A O 1
ATOM 627 N N . ALA A 1 80 ? -0.746 -5.983 -5.363 1.00 96.38 80 ALA A N 1
ATOM 628 C CA . ALA A 1 80 ? -0.150 -7.108 -6.081 1.00 96.38 80 ALA A CA 1
ATOM 629 C C . ALA A 1 80 ? 1.298 -6.811 -6.504 1.00 96.38 80 ALA A C 1
ATOM 631 O O . ALA A 1 80 ? 2.182 -7.641 -6.294 1.00 96.38 80 ALA A O 1
ATOM 632 N N . PHE A 1 81 ? 1.555 -5.606 -7.012 1.00 97.19 81 PHE A N 1
ATOM 633 C CA . PHE A 1 81 ? 2.887 -5.128 -7.363 1.00 97.19 81 PHE A CA 1
ATOM 634 C C . PHE A 1 81 ? 3.822 -5.116 -6.144 1.00 97.19 81 PHE A C 1
ATOM 636 O O . PHE A 1 81 ? 4.908 -5.691 -6.186 1.00 97.19 81 PHE A O 1
ATOM 643 N N . CYS A 1 82 ? 3.372 -4.562 -5.013 1.00 97.50 82 CYS A N 1
ATOM 644 C CA . CYS A 1 82 ? 4.119 -4.585 -3.752 1.00 97.50 82 CYS A CA 1
ATOM 645 C C . CYS A 1 82 ? 4.490 -6.017 -3.323 1.00 97.50 82 CYS A C 1
ATOM 647 O O . CYS A 1 82 ? 5.580 -6.253 -2.803 1.00 97.50 82 CYS A O 1
ATOM 649 N N . ASN A 1 83 ? 3.606 -6.994 -3.562 1.00 95.19 83 ASN A N 1
ATOM 650 C CA . ASN A 1 83 ? 3.884 -8.402 -3.277 1.00 95.19 83 ASN A CA 1
ATOM 651 C C . ASN A 1 83 ? 4.935 -9.018 -4.219 1.00 95.19 83 ASN A C 1
ATOM 653 O O . ASN A 1 83 ? 5.668 -9.906 -3.784 1.00 95.19 83 ASN A O 1
ATOM 657 N N . GLN A 1 84 ? 5.050 -8.558 -5.469 1.00 95.19 84 GLN A N 1
ATOM 658 C CA . GLN A 1 84 ? 6.105 -9.000 -6.396 1.00 95.19 84 GLN A CA 1
ATOM 659 C C . GLN A 1 84 ? 7.487 -8.496 -5.964 1.00 95.19 84 GLN A C 1
ATOM 661 O O . GLN A 1 84 ? 8.472 -9.224 -6.059 1.00 95.19 84 GLN A O 1
ATOM 666 N N . VAL A 1 85 ? 7.557 -7.281 -5.414 1.00 95.62 85 VAL A N 1
ATOM 667 C CA . VAL A 1 85 ? 8.799 -6.683 -4.890 1.00 95.62 85 VAL A CA 1
ATOM 668 C C . VAL A 1 85 ? 8.911 -6.770 -3.370 1.00 95.62 85 VAL A C 1
ATOM 670 O O . VAL A 1 85 ? 9.551 -5.945 -2.722 1.00 95.62 85 VAL A O 1
ATOM 673 N N . ARG A 1 86 ? 8.320 -7.808 -2.773 1.00 95.31 86 ARG A N 1
ATOM 674 C CA . ARG A 1 86 ? 8.253 -8.002 -1.316 1.00 95.31 86 ARG A CA 1
ATOM 675 C C . ARG A 1 86 ? 9.613 -7.956 -0.610 1.00 95.31 86 ARG A C 1
ATOM 677 O O . ARG A 1 86 ? 9.662 -7.636 0.571 1.00 95.31 86 ARG A O 1
ATOM 684 N N . TYR A 1 87 ? 10.703 -8.259 -1.314 1.00 94.06 87 TYR A N 1
ATOM 685 C CA . TYR A 1 87 ? 12.074 -8.180 -0.799 1.00 94.06 87 TYR A CA 1
ATOM 686 C C . TYR A 1 87 ? 12.537 -6.746 -0.478 1.00 94.06 87 TYR A C 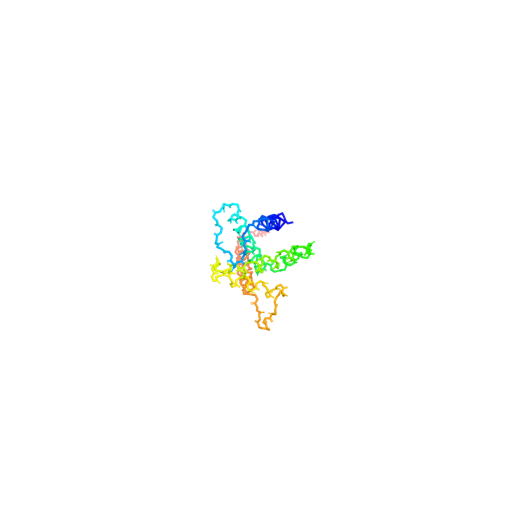1
ATOM 688 O O . TYR A 1 87 ? 13.506 -6.580 0.256 1.00 94.06 87 TYR A O 1
ATOM 696 N N . LEU A 1 88 ? 11.844 -5.726 -0.996 1.00 94.75 88 LEU A N 1
ATOM 697 C CA . LEU A 1 88 ? 12.074 -4.310 -0.694 1.00 94.75 88 LEU A CA 1
ATOM 698 C C . LEU A 1 88 ? 11.250 -3.806 0.497 1.00 94.75 88 LEU A C 1
ATOM 700 O O . LEU A 1 88 ? 11.436 -2.675 0.936 1.00 94.75 88 LEU A O 1
ATOM 704 N N . LEU A 1 89 ? 10.325 -4.621 1.007 1.00 96.75 89 LEU A N 1
ATOM 705 C CA . LEU A 1 89 ? 9.382 -4.226 2.044 1.00 96.75 89 LEU A CA 1
ATOM 706 C C . LEU A 1 89 ? 9.770 -4.812 3.395 1.00 96.75 89 LEU A C 1
ATOM 708 O O . LEU A 1 89 ? 10.204 -5.960 3.519 1.00 96.75 89 LEU A O 1
ATOM 712 N N . ASP A 1 90 ? 9.550 -4.030 4.443 1.00 97.12 90 ASP A N 1
ATOM 713 C CA . ASP A 1 90 ? 9.731 -4.501 5.801 1.00 97.12 90 ASP A CA 1
ATOM 714 C C . ASP A 1 90 ? 8.555 -5.398 6.241 1.00 97.12 90 ASP A C 1
ATOM 716 O O . ASP A 1 90 ? 7.467 -5.428 5.653 1.00 97.12 90 ASP A O 1
ATOM 720 N N . LYS A 1 91 ? 8.756 -6.151 7.328 1.00 97.44 91 LYS A N 1
ATOM 721 C CA . LYS A 1 91 ? 7.742 -7.092 7.832 1.00 97.44 91 LYS A CA 1
ATOM 722 C C . LYS A 1 91 ? 6.432 -6.395 8.210 1.00 97.44 91 LYS A C 1
ATOM 724 O O . LYS A 1 91 ? 5.375 -7.024 8.118 1.00 97.44 91 LYS A O 1
ATOM 729 N N . SER A 1 92 ? 6.488 -5.137 8.657 1.00 96.81 92 SER A N 1
ATOM 730 C CA . SER A 1 92 ? 5.290 -4.405 9.063 1.00 96.81 92 SER A CA 1
ATOM 731 C C . SER A 1 92 ? 4.441 -4.003 7.857 1.00 96.81 92 SER A C 1
ATOM 733 O O . SER A 1 92 ? 3.239 -4.276 7.871 1.00 96.81 92 SER A O 1
ATOM 735 N N . THR A 1 93 ? 5.053 -3.502 6.779 1.00 97.62 93 THR A N 1
ATOM 736 C CA . THR A 1 93 ? 4.347 -3.168 5.531 1.00 97.62 93 THR A CA 1
ATOM 737 C C . THR A 1 93 ? 3.750 -4.411 4.882 1.00 97.62 93 THR A C 1
ATOM 739 O O . THR A 1 93 ? 2.592 -4.416 4.478 1.00 97.62 93 THR A O 1
ATOM 742 N N . ILE A 1 94 ? 4.478 -5.527 4.866 1.00 97.81 94 ILE A N 1
ATOM 743 C CA . ILE A 1 94 ? 3.955 -6.801 4.353 1.00 97.81 94 ILE A CA 1
ATOM 744 C C . ILE A 1 94 ? 2.696 -7.237 5.117 1.00 97.81 94 ILE A C 1
ATOM 746 O O . ILE A 1 94 ? 1.702 -7.658 4.521 1.00 97.81 94 ILE A O 1
ATOM 750 N N . LYS A 1 95 ? 2.726 -7.135 6.451 1.00 96.88 95 LYS A N 1
ATOM 751 C CA . LYS A 1 95 ? 1.565 -7.443 7.291 1.00 96.88 95 LYS A CA 1
ATOM 752 C C . LYS A 1 95 ? 0.414 -6.477 7.011 1.00 96.88 95 LYS A C 1
ATOM 754 O O . LYS A 1 95 ? -0.725 -6.924 6.923 1.00 96.88 95 LYS A O 1
ATOM 759 N N . LEU A 1 96 ? 0.702 -5.187 6.851 1.00 97.56 96 LEU A N 1
ATOM 760 C CA . LEU A 1 96 ? -0.283 -4.164 6.505 1.00 97.56 96 LEU A CA 1
ATOM 761 C C . LEU A 1 96 ? -1.014 -4.508 5.199 1.00 97.56 96 LEU A C 1
ATOM 763 O O . LEU A 1 96 ? -2.243 -4.561 5.187 1.00 97.56 96 LEU A O 1
ATOM 767 N N . LEU A 1 97 ? -0.265 -4.815 4.135 1.00 97.75 97 LEU A N 1
ATOM 768 C CA . LEU A 1 97 ? -0.812 -5.179 2.824 1.00 97.75 97 LEU A CA 1
ATOM 769 C C . LEU A 1 97 ? -1.653 -6.463 2.879 1.00 97.75 97 LEU A C 1
ATOM 771 O O . LEU A 1 97 ? -2.687 -6.576 2.222 1.00 97.75 97 LEU A O 1
ATOM 775 N N . HIS A 1 98 ? -1.259 -7.429 3.708 1.00 96.50 98 HIS A N 1
ATOM 776 C CA . HIS A 1 98 ? -2.067 -8.624 3.927 1.00 96.50 98 HIS A CA 1
ATOM 777 C C . HIS A 1 98 ? -3.392 -8.305 4.641 1.00 96.50 98 HIS A C 1
ATOM 779 O O . HIS A 1 98 ? -4.449 -8.776 4.225 1.00 96.50 98 HIS A O 1
ATOM 785 N N . LEU A 1 99 ? -3.359 -7.478 5.692 1.00 96.38 99 LEU A N 1
ATOM 786 C CA . LEU A 1 99 ? -4.557 -7.098 6.444 1.00 96.38 99 LEU A CA 1
ATOM 787 C C . LEU A 1 99 ? -5.534 -6.274 5.601 1.00 96.38 99 LEU A C 1
ATOM 789 O O . LEU A 1 99 ? -6.740 -6.494 5.708 1.00 96.38 99 LEU A O 1
ATOM 793 N N . VAL A 1 100 ? -5.041 -5.336 4.784 1.00 96.50 100 VAL A N 1
ATOM 794 C CA . VAL A 1 100 ? -5.907 -4.518 3.920 1.00 96.50 100 VAL A CA 1
ATOM 795 C C . VAL A 1 100 ? -6.551 -5.360 2.820 1.00 96.50 100 VAL A C 1
ATOM 797 O O . VAL A 1 100 ? -7.734 -5.187 2.541 1.00 96.50 100 VAL A O 1
ATOM 800 N N . SER A 1 101 ? -5.820 -6.336 2.269 1.00 96.19 101 SER A N 1
ATOM 801 C CA . SER A 1 101 ? -6.358 -7.263 1.266 1.00 96.19 101 SER A CA 1
ATOM 802 C C . SER A 1 101 ? -7.543 -8.062 1.817 1.00 96.19 101 SER A C 1
ATOM 804 O O . SER A 1 101 ? -8.503 -8.316 1.094 1.00 96.19 101 SER A O 1
ATOM 806 N N . GLN A 1 102 ? -7.501 -8.429 3.105 1.00 95.31 102 GLN A N 1
ATOM 807 C CA . GLN A 1 102 ? -8.629 -9.068 3.789 1.00 95.31 102 GLN A CA 1
ATOM 808 C C . GLN A 1 102 ? -9.779 -8.089 4.080 1.00 95.31 102 GLN A C 1
ATOM 810 O O . GLN A 1 102 ? -10.935 -8.455 3.891 1.00 95.31 102 GLN A O 1
ATOM 815 N N . GLU A 1 103 ? -9.493 -6.852 4.513 1.00 94.25 103 GLU A N 1
ATOM 816 C CA . GLU A 1 103 ? -10.531 -5.835 4.787 1.00 94.25 103 GLU A CA 1
ATOM 817 C C . GLU A 1 103 ? -11.327 -5.486 3.517 1.00 94.25 103 GLU A C 1
ATOM 819 O O . GLU A 1 103 ? -12.545 -5.314 3.583 1.00 94.25 103 GLU A O 1
ATOM 824 N N . LEU A 1 104 ? -10.654 -5.427 2.361 1.00 93.50 104 LEU A N 1
ATOM 825 C CA . LEU A 1 104 ? -11.261 -5.138 1.057 1.00 93.50 104 LEU A CA 1
ATOM 826 C C . LEU A 1 104 ? -11.809 -6.377 0.330 1.00 93.50 104 LEU A C 1
ATOM 828 O O . LEU A 1 104 ? -12.494 -6.231 -0.678 1.00 93.50 104 LEU A O 1
ATOM 832 N N . ASN A 1 105 ? -11.570 -7.587 0.846 1.00 92.38 105 ASN A N 1
ATOM 833 C CA . ASN A 1 105 ? -11.911 -8.865 0.202 1.00 92.38 105 ASN A CA 1
ATOM 834 C C . ASN A 1 105 ? -11.234 -9.073 -1.170 1.00 92.38 105 ASN A C 1
ATOM 836 O O . ASN A 1 105 ? -11.802 -9.697 -2.064 1.00 92.38 105 ASN A O 1
ATOM 840 N N . HIS A 1 106 ? -10.010 -8.568 -1.344 1.00 90.94 106 HIS A N 1
ATOM 841 C CA . HIS A 1 106 ? -9.174 -8.875 -2.515 1.00 90.94 106 HIS A CA 1
ATOM 842 C C . HIS A 1 106 ? -8.596 -10.297 -2.457 1.00 90.94 106 HIS A C 1
ATOM 844 O O . HIS A 1 106 ? -8.200 -10.847 -3.483 1.00 90.94 106 HIS A O 1
ATOM 850 N N . ILE A 1 107 ? -8.544 -10.885 -1.260 1.00 91.44 107 ILE A N 1
ATOM 851 C CA . ILE A 1 107 ? -8.165 -12.279 -1.005 1.00 91.44 107 ILE A CA 1
ATOM 852 C C . ILE A 1 107 ? -9.227 -12.961 -0.140 1.00 91.44 107 ILE A C 1
ATOM 854 O O . ILE A 1 107 ? -10.077 -12.292 0.451 1.00 91.44 107 ILE A O 1
ATOM 858 N N . GLU A 1 108 ? -9.148 -14.289 -0.028 1.00 91.50 108 GLU A N 1
ATOM 859 C CA . GLU A 1 108 ? -9.967 -15.036 0.925 1.00 91.50 108 GLU A CA 1
ATOM 860 C C . GLU A 1 108 ? -9.727 -14.514 2.347 1.00 91.50 108 GLU A C 1
ATOM 862 O O . GLU A 1 108 ? -8.595 -14.427 2.832 1.00 91.50 108 GLU A O 1
ATOM 867 N N . ARG A 1 109 ? -10.819 -14.110 2.992 1.00 92.06 109 ARG A N 1
ATOM 868 C CA . ARG A 1 109 ? -10.800 -13.533 4.329 1.00 92.06 109 ARG A CA 1
ATOM 869 C C . ARG A 1 109 ? -10.809 -14.651 5.363 1.00 92.06 109 ARG A C 1
ATOM 871 O O . ARG A 1 109 ? -11.678 -15.518 5.317 1.00 92.06 109 ARG A O 1
ATOM 878 N N . ASP A 1 110 ? -9.892 -14.593 6.329 1.00 92.62 110 ASP A N 1
ATOM 879 C CA . ASP A 1 110 ? -9.912 -15.515 7.466 1.00 92.62 110 ASP A CA 1
ATOM 880 C C . ASP A 1 110 ? -11.253 -15.352 8.216 1.00 92.62 110 ASP A C 1
ATOM 882 O O . ASP A 1 110 ? -11.636 -14.216 8.529 1.00 92.62 110 ASP A O 1
ATOM 886 N N . PRO A 1 111 ? -11.983 -16.442 8.525 1.00 92.19 111 PRO A N 1
ATOM 887 C CA . PRO A 1 111 ? -13.244 -16.372 9.266 1.00 92.19 111 PRO A CA 1
ATOM 888 C C . PRO A 1 111 ? -13.141 -15.622 10.602 1.00 92.19 111 PRO A C 1
ATOM 890 O O . PRO A 1 111 ? -14.113 -15.024 11.060 1.00 92.19 111 PRO A O 1
ATOM 893 N N . ASN A 1 112 ? -11.956 -15.621 11.216 1.00 92.31 112 ASN A N 1
ATOM 894 C CA . ASN A 1 112 ? -11.658 -14.950 12.477 1.00 92.31 112 ASN A CA 1
ATOM 895 C C . ASN A 1 112 ? -10.995 -13.576 12.285 1.00 92.31 112 ASN A C 1
ATOM 897 O O . ASN A 1 112 ? -10.561 -12.957 13.262 1.00 92.31 112 ASN A O 1
ATOM 901 N N . TYR A 1 113 ? -10.893 -13.078 11.048 1.00 92.06 113 TYR A N 1
ATOM 902 C CA . TYR A 1 113 ? -10.288 -11.783 10.768 1.00 92.06 113 TYR A CA 1
ATOM 903 C C . TYR A 1 113 ? -11.086 -10.643 11.405 1.00 92.06 113 TYR A C 1
ATOM 905 O O . TYR A 1 113 ? -12.241 -10.362 11.059 1.00 92.06 113 TYR A O 1
ATOM 913 N N . VAL A 1 114 ? -10.397 -9.906 12.272 1.00 89.50 114 VAL A N 1
ATOM 914 C CA . VAL A 1 114 ? -10.856 -8.641 12.837 1.00 89.50 114 VAL A CA 1
ATOM 915 C C . VAL A 1 114 ? -9.776 -7.600 12.598 1.00 89.50 114 VAL A C 1
ATOM 917 O O . VAL A 1 114 ? -8.645 -7.764 13.059 1.00 89.50 114 VAL A O 1
ATOM 920 N N . ASN A 1 115 ? -10.135 -6.506 11.924 1.00 92.94 115 ASN A N 1
ATOM 921 C CA . ASN A 1 115 ? -9.227 -5.388 11.710 1.00 92.94 115 ASN A CA 1
ATOM 922 C C . ASN A 1 115 ? -8.724 -4.851 13.072 1.00 92.94 115 ASN A C 1
ATOM 924 O O . ASN A 1 115 ? -9.524 -4.339 13.869 1.00 92.94 115 ASN A O 1
ATOM 928 N N . PRO A 1 116 ? -7.409 -4.941 13.357 1.00 89.94 116 PRO A N 1
ATOM 929 C CA . PRO A 1 116 ? -6.859 -4.606 14.669 1.00 89.94 116 PRO A CA 1
ATOM 930 C C . PRO A 1 116 ? -7.005 -3.119 15.014 1.00 89.94 116 PRO A C 1
ATOM 932 O O . PRO A 1 116 ? -7.087 -2.763 16.190 1.00 89.94 116 PRO A O 1
ATOM 935 N N . TYR A 1 117 ? -7.103 -2.248 14.010 1.00 87.81 117 TYR A N 1
ATOM 936 C CA . TYR A 1 117 ? -7.217 -0.804 14.198 1.00 87.81 117 TYR A CA 1
ATOM 937 C C . TYR A 1 117 ? -8.629 -0.375 14.624 1.00 87.81 117 TYR A C 1
ATOM 939 O O . TYR A 1 117 ? -8.778 0.679 15.243 1.00 87.81 117 TYR A O 1
ATOM 947 N N . ARG A 1 118 ? -9.662 -1.209 14.403 1.00 84.44 118 ARG A N 1
ATOM 948 C CA . ARG A 1 118 ? -11.024 -0.931 14.900 1.00 84.44 118 ARG A CA 1
ATOM 949 C C . ARG A 1 118 ? -11.090 -0.920 16.427 1.00 84.44 118 ARG A C 1
ATOM 951 O O . ARG A 1 118 ? -11.738 -0.049 16.998 1.00 84.44 118 ARG A O 1
ATOM 958 N N . LYS A 1 119 ? -10.387 -1.846 17.093 1.00 75.06 119 LYS A N 1
ATOM 959 C CA . LYS A 1 119 ? -10.331 -1.901 18.567 1.00 75.06 119 LYS A CA 1
ATOM 960 C C . LYS A 1 119 ? -9.690 -0.640 19.143 1.00 75.06 119 LYS A C 1
ATOM 962 O O . LYS A 1 119 ? -10.249 -0.023 20.043 1.00 75.06 119 LYS A O 1
ATOM 967 N N . VAL A 1 120 ? -8.577 -0.210 18.547 1.00 75.12 120 VAL A N 1
ATOM 968 C CA . VAL A 1 120 ? -7.868 1.014 18.945 1.00 75.12 120 VAL A CA 1
ATOM 969 C C . VAL A 1 120 ? -8.759 2.250 18.790 1.00 75.12 120 VAL A C 1
ATOM 971 O O . VAL A 1 120 ? -8.762 3.115 19.663 1.00 75.12 120 VAL A O 1
ATOM 974 N N . MET A 1 121 ? -9.541 2.340 17.708 1.00 76.25 121 MET A N 1
ATOM 975 C CA . MET A 1 121 ? -10.480 3.451 17.520 1.00 76.25 121 MET A CA 1
ATOM 976 C C . MET A 1 121 ? -11.558 3.506 18.602 1.00 76.25 121 MET A C 1
ATOM 978 O O . MET A 1 121 ? -11.851 4.588 19.111 1.00 76.25 121 MET A O 1
ATOM 982 N N . GLU A 1 122 ? -12.131 2.363 18.971 1.00 77.50 122 GLU A N 1
ATOM 983 C CA . GLU A 1 122 ? -13.169 2.324 19.999 1.00 77.50 122 GLU A CA 1
ATOM 984 C C . GLU A 1 122 ? -12.602 2.677 21.381 1.00 77.50 122 GLU A C 1
ATOM 986 O O . GLU A 1 122 ? -13.157 3.520 22.084 1.00 77.50 122 GLU A O 1
ATOM 991 N N . GLU A 1 123 ? -11.431 2.145 21.735 1.00 79.31 123 GLU A N 1
ATOM 992 C CA . GLU A 1 123 ? -10.720 2.514 22.965 1.00 79.31 123 GLU A CA 1
ATOM 993 C C . GLU A 1 123 ? -10.373 4.011 23.014 1.00 79.31 123 GLU A C 1
ATOM 995 O O . GLU A 1 123 ? -10.464 4.647 24.068 1.00 79.31 123 GLU A O 1
ATOM 1000 N N . ASN A 1 124 ? -9.992 4.607 21.881 1.00 79.88 124 ASN A N 1
ATOM 1001 C CA . ASN A 1 124 ? -9.745 6.047 21.782 1.00 79.88 124 ASN A CA 1
ATOM 1002 C C . ASN A 1 124 ? -11.027 6.858 21.979 1.00 79.88 124 ASN A C 1
ATOM 1004 O O . ASN A 1 124 ? -11.032 7.784 22.790 1.00 79.88 124 ASN A O 1
ATOM 1008 N N . ARG A 1 125 ? -12.127 6.483 21.312 1.00 81.75 125 ARG A N 1
ATOM 1009 C CA . ARG A 1 125 ? -13.431 7.147 21.480 1.00 81.75 125 ARG A CA 1
ATOM 1010 C C . ARG A 1 125 ? -13.911 7.092 22.924 1.00 81.75 125 ARG A C 1
ATOM 1012 O O . ARG A 1 125 ? -14.394 8.096 23.444 1.00 81.75 125 ARG A O 1
ATOM 1019 N N . LEU A 1 126 ? -13.764 5.946 23.587 1.00 83.25 126 LEU A N 1
ATOM 1020 C CA . LEU A 1 126 ? -14.123 5.791 24.998 1.00 83.25 126 LEU A CA 1
ATOM 1021 C C . LEU A 1 126 ? -13.300 6.737 25.884 1.00 83.25 126 LEU A C 1
ATOM 1023 O O . LEU A 1 126 ? -13.873 7.488 26.676 1.00 83.25 126 LEU A O 1
ATOM 1027 N N . ARG A 1 127 ? -11.976 6.790 25.687 1.00 85.44 127 ARG A N 1
ATOM 1028 C CA . ARG A 1 127 ? -11.086 7.709 26.419 1.00 85.44 127 ARG A CA 1
ATOM 1029 C C . ARG A 1 127 ? -11.432 9.182 26.193 1.00 85.44 127 ARG A C 1
ATOM 1031 O O . ARG A 1 127 ? -11.459 9.959 27.150 1.00 85.44 127 ARG A O 1
ATOM 1038 N N . GLU A 1 128 ? -11.721 9.577 24.957 1.00 84.56 128 GLU A N 1
ATOM 1039 C CA . GLU A 1 128 ? -12.122 10.948 24.627 1.00 84.56 128 GLU A CA 1
ATOM 1040 C C . GLU A 1 128 ? -13.465 11.320 25.264 1.00 84.56 128 GLU A C 1
ATOM 1042 O O . GLU A 1 128 ? -13.590 12.393 25.862 1.00 84.56 128 GLU A O 1
ATOM 1047 N N . ASN A 1 129 ? -14.452 10.422 25.213 1.00 83.81 129 ASN A N 1
ATOM 1048 C CA . ASN A 1 129 ? -15.753 10.620 25.851 1.00 83.81 129 ASN A CA 1
ATOM 1049 C C . ASN A 1 129 ? -15.613 10.799 27.369 1.00 83.81 129 ASN A C 1
ATOM 1051 O O . ASN A 1 129 ? -16.201 11.718 27.948 1.00 83.81 129 ASN A O 1
ATOM 1055 N N . GLU A 1 130 ? -14.787 9.980 28.024 1.00 84.62 130 GLU A N 1
ATOM 1056 C CA . GLU A 1 130 ? -14.493 10.124 29.450 1.00 84.62 130 GLU A CA 1
ATOM 1057 C C . GLU A 1 130 ? -13.816 11.459 29.782 1.00 84.62 130 GLU A C 1
ATOM 1059 O O . GLU A 1 130 ? -14.181 12.117 30.765 1.00 84.62 130 GLU A O 1
ATOM 1064 N N . ALA A 1 131 ? -12.847 11.892 28.970 1.00 85.56 131 ALA A N 1
ATOM 1065 C CA . ALA A 1 131 ? -12.175 13.176 29.146 1.00 85.56 131 ALA A CA 1
ATOM 1066 C C . ALA A 1 131 ? -13.163 14.351 29.014 1.00 85.56 131 ALA A C 1
ATOM 1068 O O . ALA A 1 131 ? -13.188 15.246 29.868 1.00 85.56 131 ALA A O 1
ATOM 1069 N N . GLN A 1 132 ? -14.046 14.314 28.012 1.00 82.12 132 GLN A N 1
ATOM 1070 C CA . GLN A 1 132 ? -15.081 15.330 27.806 1.00 82.12 132 GLN A CA 1
ATOM 1071 C C . GLN A 1 132 ? -16.099 15.370 28.956 1.00 82.12 132 GLN A C 1
ATOM 1073 O O . GLN A 1 132 ? -16.466 16.456 29.420 1.00 82.12 132 GLN A O 1
ATOM 1078 N N . LEU A 1 133 ? -16.527 14.212 29.473 1.00 81.94 133 LEU A N 1
ATOM 1079 C CA . LEU A 1 133 ? -17.412 14.123 30.641 1.00 81.94 133 LEU A CA 1
ATOM 1080 C C . LEU A 1 133 ? -16.753 14.709 31.898 1.00 81.94 133 LEU A C 1
ATOM 1082 O O . LEU A 1 133 ? -17.384 15.487 32.621 1.00 81.94 133 LEU A O 1
ATOM 1086 N N . LYS A 1 134 ? -15.469 14.408 32.140 1.00 80.94 134 LYS A N 1
ATOM 1087 C CA . LYS A 1 134 ? -14.690 14.978 33.255 1.00 80.94 134 LYS A CA 1
ATOM 1088 C C . LYS A 1 134 ? -14.561 16.503 33.136 1.00 80.94 134 LYS A C 1
ATOM 1090 O O . LYS A 1 134 ? -14.716 17.207 34.137 1.00 80.94 134 LYS A O 1
ATOM 1095 N N . MET A 1 135 ? -14.349 17.038 31.929 1.00 76.00 135 MET A N 1
ATOM 1096 C CA . MET A 1 135 ? -14.323 18.489 31.688 1.00 76.00 135 MET A CA 1
ATOM 1097 C C . MET A 1 135 ? -15.691 19.151 31.918 1.00 76.00 135 MET A C 1
ATOM 1099 O O . MET A 1 135 ? -15.753 20.207 32.553 1.00 76.00 135 MET A O 1
ATOM 1103 N N . LYS A 1 136 ? -16.794 18.540 31.459 1.00 75.56 136 LYS A N 1
ATOM 1104 C CA . LYS A 1 136 ? -18.160 19.051 31.686 1.00 75.56 136 LYS A CA 1
ATOM 1105 C C . LYS A 1 136 ? -18.525 19.076 33.177 1.00 75.56 136 LYS A C 1
ATOM 1107 O O . LYS A 1 136 ? -19.027 20.096 33.648 1.00 75.56 136 LYS A O 1
ATOM 1112 N N . LYS A 1 137 ? -18.187 18.025 33.939 1.00 73.38 137 LYS A N 1
ATOM 1113 C CA . LYS A 1 137 ? -18.378 17.989 35.404 1.00 73.38 137 LYS A CA 1
ATOM 1114 C C . LYS A 1 137 ? -17.582 19.091 36.118 1.00 73.38 137 LYS A C 1
ATOM 1116 O O . LYS A 1 137 ? -18.148 19.814 36.931 1.00 73.38 137 LYS A O 1
ATOM 1121 N N . LYS A 1 138 ? -16.308 19.312 35.761 1.00 70.56 138 LYS A N 1
ATOM 1122 C CA . LYS A 1 138 ? -15.493 20.414 36.323 1.00 70.56 138 LYS A CA 1
ATOM 1123 C C . LYS A 1 138 ? -16.069 21.809 36.032 1.00 70.56 138 LYS A C 1
ATOM 1125 O O . LYS A 1 138 ? -15.937 22.697 36.869 1.00 70.56 138 LYS A O 1
ATOM 1130 N N . LYS A 1 139 ? -16.709 22.014 34.872 1.00 66.25 139 LYS A N 1
ATOM 1131 C CA . LYS A 1 139 ? -17.395 23.279 34.540 1.00 66.25 139 LYS A CA 1
ATOM 1132 C C . LYS A 1 139 ? -18.690 23.478 35.340 1.00 66.25 139 LYS A C 1
ATOM 1134 O O . LYS A 1 139 ? -18.977 24.605 35.724 1.00 66.25 139 LYS A O 1
ATOM 1139 N N . GLN A 1 140 ? -19.445 22.413 35.624 1.00 61.75 140 GLN A N 1
ATOM 1140 C CA . GLN A 1 140 ? -20.686 22.499 36.412 1.00 61.75 140 GLN A CA 1
ATOM 1141 C C . GLN A 1 140 ? -20.450 22.826 37.895 1.00 61.75 140 GLN A C 1
ATOM 1143 O O . GLN A 1 140 ? -21.259 23.530 38.491 1.00 61.75 140 GLN A O 1
ATOM 1148 N N . VAL A 1 141 ? -19.333 22.380 38.478 1.00 63.34 141 VAL A N 1
ATOM 1149 C CA . VAL A 1 141 ? -19.027 22.561 39.913 1.00 63.34 141 VAL A CA 1
ATOM 1150 C C . VAL A 1 141 ? -18.612 24.006 40.274 1.00 63.34 141 VAL A C 1
ATOM 1152 O O . VAL A 1 141 ? -18.569 24.359 41.446 1.00 63.34 141 VAL A O 1
ATOM 1155 N N . LYS A 1 142 ? -18.378 24.901 39.301 1.00 61.03 142 LYS A N 1
ATOM 1156 C CA . LYS A 1 142 ? -17.971 26.303 39.550 1.00 61.03 142 LYS A CA 1
ATOM 1157 C C . LYS A 1 142 ? -19.134 27.311 39.618 1.00 61.03 142 LYS A C 1
ATOM 1159 O O . LYS A 1 142 ? -19.027 28.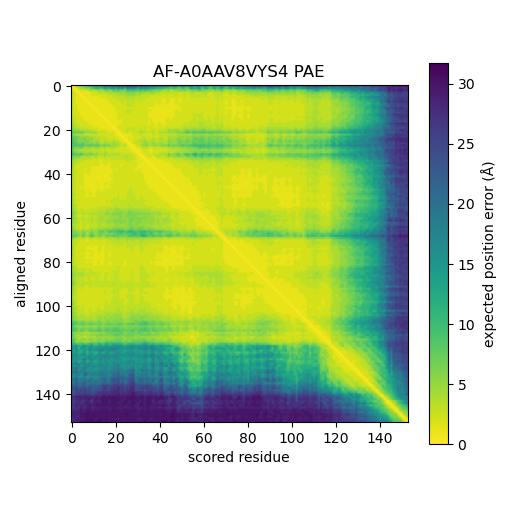403 39.063 1.00 61.03 142 LYS A O 1
ATOM 1164 N N . ARG A 1 143 ? -20.249 26.991 40.279 1.00 62.94 143 ARG A N 1
ATOM 1165 C CA . ARG A 1 143 ? -21.246 28.017 40.648 1.00 62.94 143 ARG A CA 1
ATOM 1166 C C . ARG A 1 143 ? -21.020 28.411 42.106 1.00 62.94 143 ARG A C 1
ATOM 1168 O O . ARG A 1 143 ? -21.299 27.622 42.999 1.00 62.94 143 ARG A O 1
ATOM 1175 N N . GLY A 1 144 ? -20.448 29.599 42.313 1.00 69.88 144 GLY A N 1
ATOM 1176 C CA . GLY A 1 144 ? -20.256 30.186 43.641 1.00 69.88 144 GLY A CA 1
ATOM 1177 C C . GLY A 1 144 ? -21.586 30.530 44.330 1.00 69.88 144 GLY A C 1
ATOM 1178 O O . GLY A 1 144 ? -22.641 30.437 43.690 1.00 69.88 144 GLY A O 1
ATOM 1179 N N . PRO A 1 145 ? -21.552 30.919 45.617 1.00 72.19 145 PRO A N 1
ATOM 1180 C CA . PRO A 1 145 ? -22.754 31.209 46.393 1.00 72.19 145 PRO A CA 1
ATOM 1181 C C . PRO A 1 145 ? -23.584 32.302 45.714 1.00 72.19 145 PRO A C 1
ATOM 1183 O O . PRO A 1 145 ? -23.051 33.344 45.332 1.00 72.19 145 PRO A O 1
ATOM 1186 N N . ARG A 1 146 ? -24.888 32.063 45.544 1.00 67.06 146 ARG A N 1
ATOM 1187 C CA . ARG A 1 146 ? -25.837 33.097 45.122 1.00 67.06 146 ARG A CA 1
ATOM 1188 C C . ARG A 1 146 ? -26.442 33.713 46.376 1.00 67.06 146 ARG A C 1
ATOM 1190 O O . ARG A 1 146 ? -27.113 33.007 47.120 1.00 67.06 146 A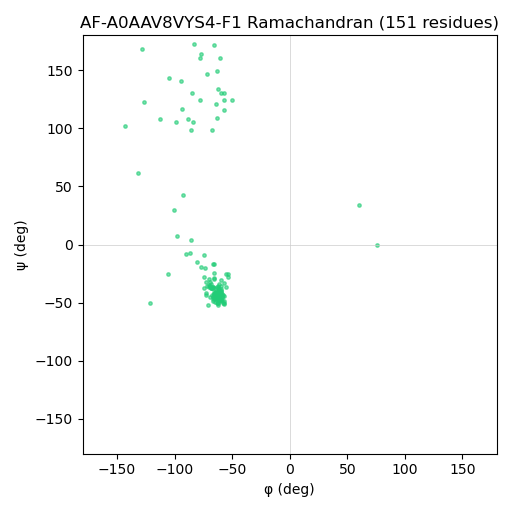RG A O 1
ATOM 1197 N N . LEU A 1 147 ? -26.197 35.004 46.589 1.00 63.44 147 LEU A N 1
ATOM 1198 C CA . LEU A 1 147 ? -26.966 35.817 47.528 1.00 63.44 147 LEU A CA 1
ATOM 1199 C C . LEU A 1 147 ? -28.412 35.861 47.021 1.00 63.44 147 LEU A C 1
ATOM 1201 O O . LEU A 1 147 ? -28.687 36.424 45.964 1.00 63.44 147 LEU A O 1
ATOM 1205 N N . THR A 1 148 ? -29.315 35.188 47.723 1.00 65.81 148 THR A N 1
ATOM 1206 C CA . THR A 1 148 ? -30.751 35.437 47.609 1.00 65.81 148 THR A CA 1
ATOM 1207 C C . THR A 1 148 ? -31.087 36.538 48.602 1.00 65.81 148 THR A C 1
ATOM 1209 O O . THR A 1 148 ? -31.052 36.286 49.805 1.00 65.81 148 THR A O 1
ATOM 1212 N N . ASP A 1 149 ? -31.372 37.744 48.109 1.00 55.34 149 ASP A N 1
ATOM 1213 C CA . ASP A 1 149 ? -31.892 38.836 48.935 1.00 55.34 149 ASP A CA 1
ATOM 1214 C C . ASP A 1 149 ? -33.305 38.472 49.405 1.00 55.34 149 ASP A C 1
ATOM 1216 O O . ASP A 1 149 ? -34.283 38.611 48.671 1.00 55.34 149 ASP A O 1
ATOM 1220 N N . HIS A 1 150 ? -33.405 37.971 50.635 1.00 55.59 150 HIS A N 1
ATOM 1221 C CA . HIS A 1 150 ? -34.642 38.017 51.403 1.00 55.59 150 HIS A CA 1
ATOM 1222 C C . HIS A 1 150 ? -34.680 39.372 52.116 1.00 55.59 150 HIS A C 1
ATOM 1224 O O . HIS A 1 150 ? -34.036 39.559 53.144 1.00 55.59 150 HIS A O 1
ATOM 1230 N N . PHE A 1 151 ? -35.411 40.325 51.538 1.00 51.94 151 PHE A N 1
ATOM 1231 C CA . PHE A 1 151 ? -35.857 41.524 52.243 1.00 51.94 151 PHE A CA 1
ATOM 1232 C C . PHE A 1 151 ? -37.148 41.160 52.986 1.00 51.94 151 PHE A C 1
ATOM 1234 O O . PHE A 1 151 ? -38.192 40.985 52.357 1.00 51.94 151 PHE A O 1
ATOM 1241 N N . GLU A 1 152 ? -37.068 40.999 54.306 1.00 47.94 152 GLU A N 1
ATOM 1242 C CA . GLU A 1 152 ? -38.244 41.047 55.179 1.00 47.94 152 GLU A CA 1
ATOM 1243 C C . GLU A 1 152 ? -38.403 42.476 55.726 1.00 47.94 152 GLU A C 1
ATOM 1245 O O . GLU A 1 152 ? -37.412 43.169 55.958 1.00 47.94 152 GLU A O 1
ATOM 1250 N N . LEU A 1 153 ? -39.674 42.887 55.796 1.00 40.50 153 LEU A N 1
ATOM 1251 C CA . LEU A 1 153 ? -40.240 44.233 55.985 1.00 40.50 153 LEU A CA 1
ATOM 1252 C C . LEU A 1 153 ? -39.769 44.998 57.229 1.00 40.50 153 LEU A C 1
ATOM 1254 O O . LEU A 1 153 ? -39.667 44.375 58.308 1.0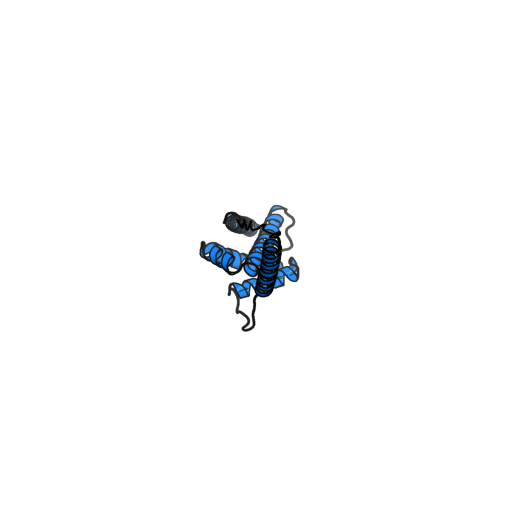0 40.50 153 LEU A O 1
#

Secondary structure (DSSP, 8-state):
-HHHHHHHHHHHHHHHHHHHSS--TTTSPPP-SHHHHHHHHHHHHHHHHHHHHHHHSHHHHHHHHHH-HHHHHHHHHHHHHHHHTGGGS-HHHHHHHHHHHHHTTSSPPPTT---HHHHHHHHHHHHHHHHHHHHHHHHHT--PPP-------